Protein AF-A0A935DX05-F1 (afdb_monomer)

Mean predicted aligned error: 2.57 Å

Secondary structure (DSSP, 8-state):
-PPS-SSEE--HHHHHHHHHHHHHHHHHHTT--TT-HHHHHHHHHHHHHHHH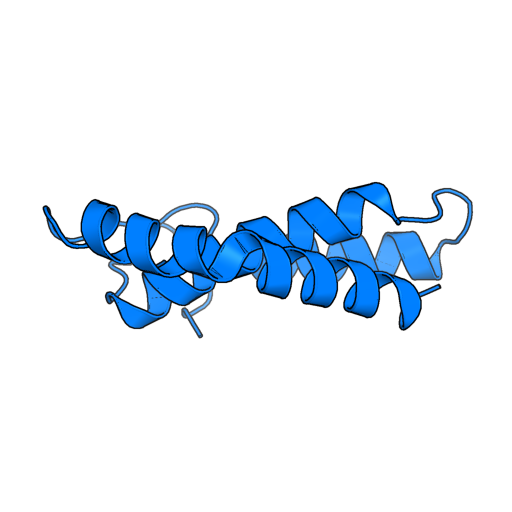HHSSEE--TTHHHHHHHHHHHTHHHHHHHHHHHHHT--

Structure (mmCIF, N/CA/C/O backbone):
data_AF-A0A935DX05-F1
#
_entry.id   AF-A0A935DX05-F1
#
loop_
_atom_site.group_PDB
_atom_site.id
_atom_site.type_symbol
_atom_site.label_atom_id
_atom_site.label_alt_id
_atom_site.label_comp_id
_atom_site.label_asym_id
_atom_site.label_entity_id
_atom_site.label_seq_id
_atom_site.pdbx_PDB_ins_code
_atom_site.Cartn_x
_atom_site.Cartn_y
_atom_site.Cartn_z
_atom_site.occupancy
_atom_site.B_iso_or_equiv
_atom_site.auth_seq_id
_atom_site.auth_comp_id
_atom_site.auth_asym_id
_atom_site.auth_atom_id
_atom_site.pdbx_PDB_model_num
ATOM 1 N N . MET A 1 1 ? -11.902 -6.303 1.329 1.00 90.50 1 MET A N 1
ATOM 2 C CA . MET A 1 1 ? -11.461 -5.063 0.657 1.00 90.50 1 MET A CA 1
ATOM 3 C C . MET A 1 1 ? -12.354 -3.905 1.109 1.00 90.50 1 MET A C 1
ATOM 5 O O . MET A 1 1 ? -13.539 -4.147 1.329 1.00 90.50 1 MET A O 1
ATOM 9 N N . PRO A 1 2 ? -11.823 -2.692 1.332 1.00 96.44 2 PRO A N 1
ATOM 10 C CA . PRO A 1 2 ? -12.617 -1.504 1.633 1.00 96.44 2 PRO A CA 1
A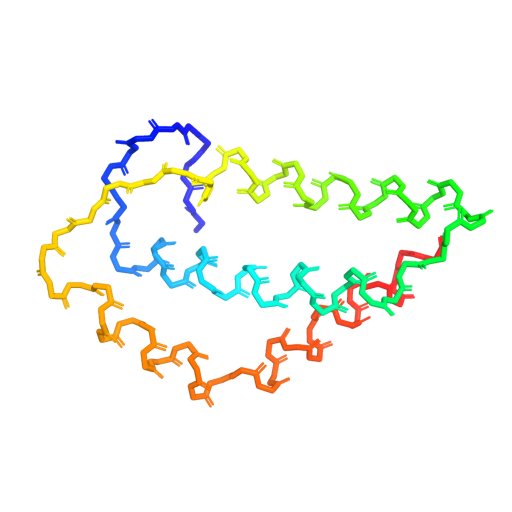TOM 11 C C . PRO A 1 2 ? -13.438 -1.049 0.413 1.00 96.44 2 PRO A C 1
ATOM 13 O O . PRO A 1 2 ? -12.983 -1.224 -0.724 1.00 96.44 2 PRO A O 1
ATOM 16 N N . PRO A 1 3 ? -14.641 -0.486 0.620 1.00 97.00 3 PRO A N 1
ATOM 17 C CA . PRO A 1 3 ? -15.389 0.175 -0.446 1.00 97.00 3 PRO A CA 1
ATOM 18 C C . PRO A 1 3 ? -14.627 1.395 -0.981 1.00 97.00 3 PRO A C 1
ATOM 20 O O . PRO A 1 3 ? -13.824 1.994 -0.267 1.00 97.00 3 PRO A O 1
ATOM 23 N N . VAL A 1 4 ? -14.900 1.762 -2.233 1.00 97.62 4 VAL A N 1
ATOM 24 C CA . VAL A 1 4 ? -14.432 3.028 -2.813 1.00 97.62 4 VAL A CA 1
ATOM 25 C C . VAL A 1 4 ? -15.181 4.185 -2.151 1.00 97.62 4 VAL A C 1
ATOM 27 O O . VAL A 1 4 ? -16.400 4.127 -1.986 1.00 97.62 4 VAL A O 1
ATOM 30 N N . GLY A 1 5 ? -14.455 5.230 -1.770 1.00 95.88 5 GLY A N 1
ATOM 31 C CA . GLY A 1 5 ? -14.988 6.426 -1.133 1.00 95.88 5 GLY A CA 1
ATOM 32 C C . GLY A 1 5 ? -14.004 7.046 -0.143 1.00 95.88 5 GLY A C 1
ATOM 33 O O . GLY A 1 5 ? -12.960 6.483 0.174 1.00 95.88 5 GLY A O 1
ATOM 34 N N . SER A 1 6 ? -14.359 8.226 0.362 1.00 95.19 6 SER A N 1
ATOM 35 C CA . SER A 1 6 ? -13.552 8.989 1.318 1.00 95.19 6 SER A CA 1
ATOM 36 C C . SER A 1 6 ? -14.322 9.209 2.616 1.00 95.19 6 SER A C 1
ATOM 38 O O . SER A 1 6 ? -15.547 9.332 2.612 1.00 95.19 6 SER A O 1
ATOM 40 N N . GLY A 1 7 ? -13.612 9.239 3.745 1.00 94.75 7 GLY A N 1
ATOM 41 C CA . GLY A 1 7 ? -14.194 9.523 5.059 1.00 9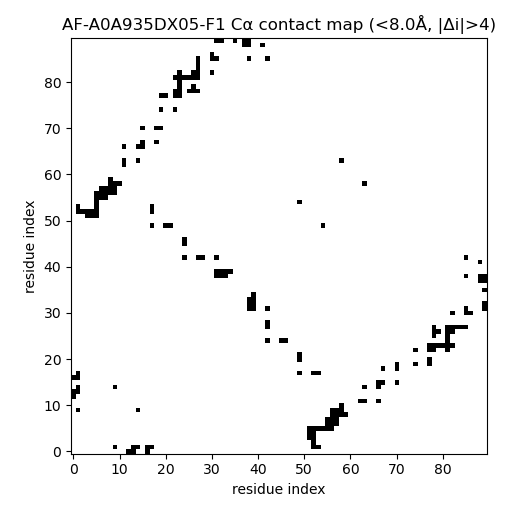4.75 7 GLY A CA 1
ATOM 42 C C . GLY A 1 7 ? -15.089 8.410 5.615 1.00 94.75 7 GLY A C 1
ATOM 43 O O . GLY A 1 7 ? -15.784 8.623 6.611 1.00 94.75 7 GLY A O 1
ATOM 44 N N . LEU A 1 8 ? -15.063 7.225 5.001 1.00 96.38 8 LEU A N 1
ATOM 45 C CA . LEU A 1 8 ? -15.845 6.068 5.426 1.00 96.38 8 LEU A CA 1
ATOM 46 C C . LEU A 1 8 ? -15.312 5.506 6.747 1.00 96.38 8 LEU A C 1
ATOM 48 O O . LEU A 1 8 ? -14.103 5.472 6.984 1.00 96.38 8 LEU A O 1
ATOM 52 N N . SER A 1 9 ? -16.212 5.041 7.615 1.00 95.94 9 SER A N 1
ATOM 53 C CA . SER A 1 9 ? -15.829 4.302 8.819 1.00 95.94 9 SER A CA 1
ATOM 54 C C . SER A 1 9 ? -15.469 2.867 8.455 1.00 95.94 9 SER A C 1
ATOM 56 O O . SER A 1 9 ? -16.349 2.064 8.148 1.00 95.94 9 SER A O 1
ATOM 58 N N . LEU A 1 10 ? -14.179 2.543 8.499 1.00 96.25 10 LEU A N 1
ATOM 59 C CA . LEU A 1 10 ? -13.687 1.216 8.150 1.00 96.25 10 LEU A CA 1
ATOM 60 C C . LEU A 1 10 ? -13.680 0.274 9.359 1.00 96.25 10 LEU A C 1
ATOM 62 O O . LEU A 1 10 ? -13.362 0.648 10.490 1.00 96.25 10 LEU A O 1
ATOM 66 N N . SER A 1 11 ? -14.015 -0.985 9.096 1.00 95.38 11 SER A N 1
ATOM 67 C CA . SER A 1 11 ? -13.841 -2.099 10.031 1.00 95.38 11 SER A CA 1
ATOM 68 C C . SER A 1 11 ? -12.363 -2.475 10.188 1.00 95.38 11 SER A C 1
ATOM 70 O O . SER A 1 11 ? -11.530 -2.131 9.349 1.00 95.38 11 SER A O 1
ATOM 72 N N . ARG A 1 12 ? -12.020 -3.254 11.225 1.00 95.44 12 ARG A N 1
ATOM 73 C CA . ARG A 1 12 ? -10.640 -3.738 11.440 1.00 95.44 12 ARG A CA 1
ATOM 74 C C . ARG A 1 12 ? -10.049 -4.439 10.214 1.00 95.44 12 ARG A C 1
ATOM 76 O O . ARG A 1 12 ? -8.897 -4.191 9.882 1.00 95.44 12 ARG A O 1
ATOM 83 N N . SER A 1 13 ? -10.819 -5.288 9.529 1.00 96.06 13 SER A N 1
ATOM 84 C CA . SER A 1 13 ? -10.338 -6.011 8.342 1.00 96.06 13 SER A CA 1
ATOM 85 C C . SER A 1 13 ? -10.078 -5.077 7.157 1.00 96.06 13 SER A C 1
ATOM 87 O O . SER A 1 13 ? -9.131 -5.285 6.402 1.00 96.06 13 SER A O 1
ATOM 89 N N . GLN A 1 14 ? -10.878 -4.020 7.009 1.00 97.38 14 GLN A N 1
ATOM 90 C CA . GLN A 1 14 ? -10.683 -2.997 5.981 1.00 97.38 14 GLN A CA 1
ATOM 91 C C . GLN A 1 14 ? -9.488 -2.089 6.303 1.00 97.38 14 GLN A C 1
ATOM 93 O O . GLN A 1 14 ? -8.703 -1.790 5.410 1.00 97.38 14 GLN A O 1
ATOM 98 N N . ILE A 1 15 ? -9.291 -1.721 7.572 1.00 96.88 15 ILE A N 1
ATOM 99 C CA . ILE A 1 15 ? -8.084 -1.010 8.021 1.00 96.88 15 ILE A CA 1
ATOM 100 C C . ILE A 1 15 ? -6.844 -1.871 7.761 1.00 96.88 15 ILE A C 1
ATOM 102 O O . ILE A 1 15 ? -5.865 -1.371 7.213 1.00 96.88 15 ILE A O 1
ATOM 106 N N . ARG A 1 16 ? -6.898 -3.173 8.086 1.00 97.75 16 ARG A N 1
ATOM 107 C CA . ARG A 1 16 ? -5.798 -4.118 7.837 1.00 97.75 16 ARG A CA 1
ATOM 108 C C . ARG A 1 16 ? -5.434 -4.139 6.361 1.00 97.75 16 ARG A C 1
ATOM 110 O O . ARG A 1 16 ? -4.266 -3.988 6.034 1.00 97.75 16 ARG A O 1
ATOM 117 N N . TYR A 1 17 ? -6.438 -4.234 5.488 1.00 98.00 17 TYR A N 1
ATOM 118 C CA . TYR A 1 17 ? -6.232 -4.128 4.047 1.00 98.00 17 TYR A CA 1
ATOM 119 C C . TYR A 1 17 ? -5.510 -2.828 3.679 1.00 98.00 17 TYR A C 1
ATOM 121 O O . TYR A 1 17 ? -4.483 -2.887 3.021 1.00 98.00 17 TYR A O 1
ATOM 129 N N . CYS A 1 18 ? -5.992 -1.666 4.130 1.00 97.88 18 CYS A N 1
ATOM 130 C CA . CYS A 1 18 ? -5.381 -0.386 3.767 1.00 97.88 18 CYS A CA 1
ATOM 131 C C . CYS A 1 18 ? -3.928 -0.250 4.237 1.00 97.88 18 CYS A C 1
ATOM 133 O O . CYS A 1 18 ? -3.094 0.278 3.505 1.00 97.88 18 CYS A O 1
ATOM 135 N N . LEU A 1 19 ? -3.606 -0.723 5.442 1.00 97.81 19 LEU A N 1
ATOM 136 C CA . LEU A 1 19 ? -2.233 -0.683 5.948 1.00 97.81 19 LEU A CA 1
ATOM 137 C C . LEU A 1 19 ? -1.323 -1.666 5.198 1.00 97.81 19 LEU A C 1
ATOM 139 O O . LEU A 1 19 ? -0.207 -1.302 4.834 1.00 97.81 19 LEU A O 1
ATOM 143 N N . SER A 1 20 ? -1.806 -2.879 4.914 1.00 98.56 20 SER A N 1
ATOM 144 C CA . SER A 1 20 ? -1.072 -3.861 4.111 1.00 98.56 20 SER A CA 1
ATOM 145 C C . SER A 1 20 ? -0.825 -3.369 2.686 1.00 98.56 20 SER A C 1
ATOM 147 O O . SER A 1 20 ? 0.293 -3.452 2.184 1.00 98.56 20 SER A O 1
ATOM 149 N N . GLU A 1 21 ? -1.847 -2.798 2.052 1.00 98.44 21 GLU A N 1
ATOM 150 C CA . GLU A 1 21 ? -1.769 -2.303 0.681 1.00 98.44 21 GLU A CA 1
ATOM 151 C C . GLU A 1 21 ? -0.832 -1.100 0.567 1.00 98.44 21 GLU A C 1
ATOM 153 O O . GLU A 1 21 ? -0.085 -0.987 -0.400 1.00 98.44 21 GLU A O 1
ATOM 158 N N . LYS A 1 22 ? -0.767 -0.251 1.603 1.00 98.38 22 LYS A N 1
ATOM 159 C CA . LYS A 1 22 ? 0.227 0.826 1.659 1.00 98.38 22 LYS A CA 1
ATOM 160 C C . LYS A 1 22 ? 1.655 0.280 1.583 1.00 98.38 22 LYS A C 1
ATOM 162 O O . LYS A 1 22 ? 2.470 0.844 0.860 1.00 98.38 22 LYS A O 1
ATOM 167 N N . ILE A 1 23 ? 1.958 -0.811 2.291 1.00 98.69 23 ILE A N 1
ATOM 168 C CA . ILE A 1 23 ? 3.286 -1.444 2.256 1.00 98.69 23 ILE A CA 1
ATOM 169 C C . ILE A 1 23 ? 3.579 -2.008 0.863 1.00 98.69 23 ILE A C 1
ATOM 171 O O . ILE A 1 23 ? 4.662 -1.762 0.333 1.00 98.69 23 ILE A O 1
ATOM 175 N N . ARG A 1 24 ? 2.618 -2.715 0.255 1.00 98.69 24 ARG A N 1
ATOM 176 C CA . ARG A 1 24 ? 2.763 -3.295 -1.090 1.00 98.69 24 ARG A CA 1
ATOM 177 C C . ARG A 1 24 ? 3.009 -2.231 -2.151 1.00 98.69 24 ARG A C 1
ATOM 179 O O . ARG A 1 24 ? 3.988 -2.330 -2.881 1.00 98.69 24 ARG A O 1
ATOM 186 N N . VAL A 1 25 ? 2.166 -1.198 -2.202 1.00 98.38 25 VAL A N 1
ATOM 187 C CA . VAL A 1 25 ? 2.286 -0.104 -3.178 1.00 98.38 25 VAL A CA 1
ATOM 188 C C . VAL A 1 25 ? 3.600 0.654 -2.975 1.00 98.38 25 VAL A C 1
ATOM 190 O O . VAL A 1 25 ? 4.279 0.966 -3.946 1.00 98.38 25 VAL A O 1
ATOM 193 N N . THR A 1 26 ? 4.029 0.893 -1.731 1.00 98.44 26 THR A N 1
ATOM 194 C CA . THR A 1 26 ? 5.340 1.511 -1.470 1.00 98.44 26 THR A CA 1
ATOM 195 C C . THR A 1 26 ? 6.510 0.618 -1.899 1.00 98.44 26 THR A C 1
ATOM 197 O O . THR A 1 26 ? 7.496 1.133 -2.417 1.00 98.44 26 THR A O 1
ATOM 200 N N . ALA A 1 27 ? 6.424 -0.702 -1.720 1.00 98.44 27 ALA A N 1
ATOM 201 C CA . ALA A 1 27 ? 7.460 -1.621 -2.192 1.00 98.44 27 ALA A CA 1
ATOM 202 C C . ALA A 1 27 ? 7.495 -1.717 -3.728 1.00 98.44 27 ALA A C 1
ATOM 204 O O . ALA A 1 27 ? 8.580 -1.710 -4.304 1.00 98.44 27 ALA A O 1
ATOM 205 N N . TRP A 1 28 ? 6.328 -1.733 -4.386 1.00 98.50 28 TRP A N 1
ATOM 206 C CA . TRP A 1 28 ? 6.214 -1.663 -5.847 1.00 98.50 28 TRP A CA 1
ATOM 207 C C . TRP A 1 28 ? 6.861 -0.382 -6.377 1.00 98.50 28 TRP A C 1
ATOM 209 O O . TRP A 1 28 ? 7.655 -0.458 -7.305 1.00 98.50 28 TRP A O 1
ATOM 219 N N . GLN A 1 29 ? 6.612 0.776 -5.755 1.00 98.06 29 GLN A N 1
ATOM 220 C CA . GLN A 1 29 ? 7.150 2.066 -6.208 1.00 98.06 29 GLN A CA 1
ATOM 221 C C . GLN A 1 29 ? 8.666 2.033 -6.467 1.00 98.06 29 GLN A C 1
ATOM 223 O O . GLN A 1 29 ? 9.129 2.588 -7.456 1.00 98.06 29 GLN A O 1
ATOM 228 N N . GLY A 1 30 ? 9.438 1.350 -5.616 1.00 97.25 30 GLY A N 1
ATOM 229 C CA . GLY A 1 30 ? 10.892 1.231 -5.772 1.00 97.25 30 GLY A CA 1
ATOM 230 C C . GLY A 1 30 ? 11.354 0.296 -6.897 1.00 97.25 30 GLY A C 1
ATOM 231 O O . GLY A 1 30 ? 12.553 0.097 -7.048 1.00 97.25 30 GLY A O 1
ATOM 232 N N . GLN A 1 31 ? 10.432 -0.335 -7.621 1.00 97.94 31 GLN A N 1
ATOM 233 C CA . GLN A 1 31 ? 10.683 -1.282 -8.714 1.00 97.94 31 GLN A CA 1
ATOM 234 C C . GLN A 1 31 ? 10.101 -0.803 -10.051 1.00 97.94 31 GLN A C 1
ATOM 236 O O . GLN A 1 31 ? 10.229 -1.501 -11.053 1.00 97.94 31 GLN A O 1
ATOM 241 N N . VAL A 1 32 ? 9.439 0.358 -10.073 1.00 98.12 32 VAL A N 1
ATOM 242 C CA . VAL A 1 32 ? 8.848 0.918 -11.292 1.00 98.12 32 VAL A CA 1
ATOM 243 C C . VAL A 1 32 ? 9.957 1.229 -12.292 1.00 98.12 32 VAL A C 1
ATOM 245 O O . VAL A 1 32 ? 10.888 1.976 -11.994 1.00 98.12 32 VAL A O 1
ATOM 248 N N . ASN A 1 33 ? 9.842 0.679 -13.498 1.00 97.50 33 ASN A N 1
ATOM 249 C CA . ASN A 1 33 ? 10.637 1.113 -14.634 1.00 97.50 33 ASN A CA 1
ATOM 250 C C . ASN A 1 33 ? 10.008 2.385 -15.215 1.00 97.50 33 ASN A C 1
ATOM 252 O O . ASN A 1 33 ? 8.986 2.316 -15.898 1.00 97.50 33 ASN A O 1
ATOM 256 N N . GLU A 1 34 ? 10.618 3.536 -14.937 1.00 96.69 34 GLU A N 1
ATOM 257 C CA . GLU A 1 34 ? 10.125 4.856 -15.363 1.00 96.69 34 GLU A CA 1
ATOM 258 C C . GLU A 1 34 ? 10.180 5.072 -16.885 1.00 96.69 34 GLU A C 1
ATOM 260 O O . GLU A 1 34 ? 9.512 5.962 -17.403 1.00 96.69 34 GLU A O 1
ATOM 265 N N . TYR A 1 35 ? 10.930 4.239 -17.615 1.00 97.38 35 TYR A N 1
ATOM 266 C CA . TYR A 1 35 ? 11.023 4.283 -19.079 1.00 97.38 35 TYR A CA 1
ATOM 267 C C . TYR A 1 35 ? 9.992 3.384 -19.779 1.00 97.38 35 TYR A C 1
ATOM 269 O O . TYR A 1 35 ? 9.956 3.330 -21.007 1.00 97.38 35 TYR A O 1
ATOM 277 N N . SER A 1 36 ? 9.180 2.650 -19.014 1.00 97.81 36 SER A N 1
ATOM 278 C CA . SER A 1 36 ? 8.158 1.732 -19.517 1.00 97.81 36 SER A CA 1
ATOM 279 C C . SER A 1 36 ? 6.771 2.277 -19.183 1.00 97.81 36 SER A C 1
ATOM 281 O O . SER A 1 36 ? 6.363 2.308 -18.020 1.00 97.81 36 SER A O 1
ATOM 283 N N . GLU A 1 37 ? 6.029 2.709 -20.206 1.00 97.62 37 GLU A N 1
ATOM 284 C CA . GLU A 1 37 ? 4.662 3.221 -20.036 1.00 97.62 37 GLU A CA 1
ATOM 285 C C . GLU A 1 37 ? 3.728 2.176 -19.412 1.00 97.62 37 GLU A C 1
ATOM 287 O O . GLU A 1 37 ? 2.847 2.540 -18.634 1.00 97.62 37 GLU A O 1
ATOM 292 N N . SER A 1 38 ? 3.938 0.883 -19.693 1.00 97.38 38 SER A N 1
ATOM 293 C CA . SER A 1 38 ? 3.170 -0.205 -19.077 1.00 97.38 38 SER A CA 1
ATOM 294 C C . SER A 1 38 ? 3.450 -0.322 -17.583 1.00 97.38 38 SER A C 1
ATOM 296 O O . SER A 1 38 ? 2.503 -0.365 -16.797 1.00 97.38 38 SER A O 1
ATOM 298 N N . SER A 1 39 ? 4.720 -0.293 -17.172 1.00 98.00 39 SER A N 1
ATOM 299 C CA . SER A 1 39 ? 5.099 -0.353 -15.753 1.00 98.00 39 SER A CA 1
ATOM 300 C C . SER A 1 39 ? 4.591 0.876 -14.988 1.00 98.00 39 SER A C 1
ATOM 302 O O . SER A 1 39 ? 3.974 0.744 -13.925 1.00 98.00 39 SER A O 1
ATOM 304 N N . VAL A 1 40 ? 4.757 2.076 -15.558 1.00 98.50 40 VAL A N 1
ATOM 305 C CA . VAL A 1 40 ? 4.241 3.326 -14.976 1.00 98.50 40 VAL A CA 1
ATOM 306 C C . VAL A 1 40 ? 2.712 3.308 -14.901 1.00 98.50 40 VAL A C 1
ATOM 308 O O . VAL A 1 40 ? 2.137 3.682 -13.876 1.00 98.50 40 VAL A O 1
ATOM 311 N N . GLY A 1 41 ? 2.040 2.861 -15.963 1.00 98.44 41 GLY A N 1
ATOM 312 C CA . GLY A 1 41 ? 0.586 2.747 -16.032 1.00 98.44 41 GLY A CA 1
ATOM 313 C C . GLY A 1 41 ? 0.030 1.810 -14.963 1.00 98.44 41 GLY A C 1
ATOM 314 O O . GLY A 1 41 ? -0.823 2.222 -14.176 1.00 98.44 41 GLY A O 1
ATOM 315 N N . ALA A 1 42 ? 0.573 0.596 -14.866 1.00 98.31 42 ALA A N 1
ATOM 316 C CA . ALA A 1 42 ? 0.147 -0.403 -13.891 1.00 98.31 42 ALA A CA 1
ATOM 317 C C . ALA A 1 42 ? 0.359 0.068 -12.444 1.00 98.31 42 ALA A C 1
ATOM 319 O O . ALA A 1 42 ? -0.534 -0.062 -11.602 1.00 98.31 42 ALA A O 1
ATOM 320 N N . PHE A 1 43 ? 1.508 0.685 -12.149 1.00 98.62 43 PHE A N 1
ATOM 321 C CA . PHE A 1 43 ? 1.750 1.269 -10.831 1.00 98.62 43 PHE A CA 1
ATOM 322 C C . PHE A 1 43 ? 0.756 2.395 -10.513 1.00 98.62 43 PHE A C 1
ATOM 324 O O . PHE A 1 43 ? 0.187 2.439 -9.419 1.00 98.62 43 PHE A O 1
ATOM 331 N N . ASN A 1 44 ? 0.490 3.286 -11.472 1.00 98.50 44 ASN A N 1
ATOM 332 C CA . ASN A 1 44 ? -0.473 4.372 -11.297 1.00 98.50 44 ASN A CA 1
ATOM 333 C C . ASN A 1 44 ? -1.900 3.859 -11.073 1.00 98.50 44 ASN A C 1
ATOM 335 O O . ASN A 1 44 ? -2.645 4.458 -10.296 1.00 98.50 44 ASN A O 1
ATOM 339 N N . GLU A 1 45 ? -2.300 2.764 -11.718 1.00 98.44 45 GLU A N 1
ATOM 340 C CA . GLU A 1 45 ? -3.584 2.104 -11.462 1.00 98.44 45 GLU A CA 1
ATOM 341 C C . GLU A 1 45 ? -3.659 1.528 -10.045 1.00 98.44 45 GLU A C 1
ATOM 343 O O . GLU A 1 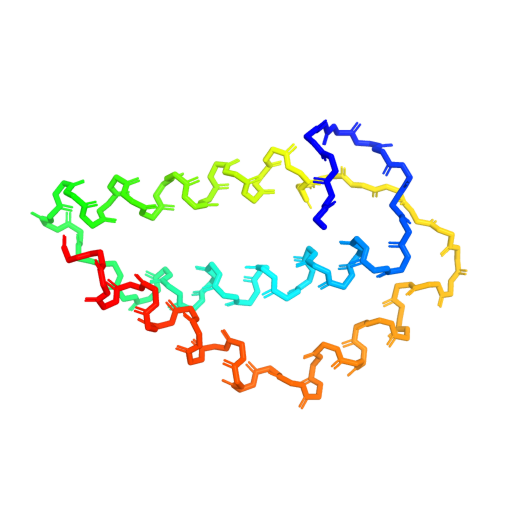45 ? -4.646 1.774 -9.347 1.00 98.44 45 GLU A O 1
ATOM 348 N N . ALA A 1 46 ? -2.600 0.863 -9.573 1.00 98.12 46 ALA A N 1
ATOM 349 C CA . ALA A 1 46 ? -2.522 0.366 -8.200 1.00 98.12 46 ALA A CA 1
ATOM 350 C C . ALA A 1 46 ? -2.605 1.511 -7.171 1.00 98.12 46 ALA A C 1
ATOM 352 O O . ALA A 1 46 ? -3.377 1.449 -6.209 1.00 98.12 46 ALA A O 1
ATOM 353 N N . VAL A 1 47 ? -1.877 2.610 -7.405 1.00 98.56 47 VAL A N 1
ATOM 354 C CA . VAL A 1 47 ? -1.954 3.830 -6.585 1.00 98.56 47 VAL A CA 1
ATOM 355 C C . VAL A 1 47 ? -3.363 4.428 -6.615 1.00 98.56 47 VAL A C 1
ATOM 357 O O . VAL A 1 47 ? -3.865 4.873 -5.580 1.00 98.56 47 VAL A O 1
ATOM 360 N N . ARG A 1 48 ? -4.026 4.440 -7.776 1.00 98.56 48 ARG A N 1
ATOM 361 C CA . ARG A 1 48 ? -5.387 4.968 -7.935 1.00 98.56 48 ARG A CA 1
ATOM 362 C C . ARG A 1 48 ? -6.41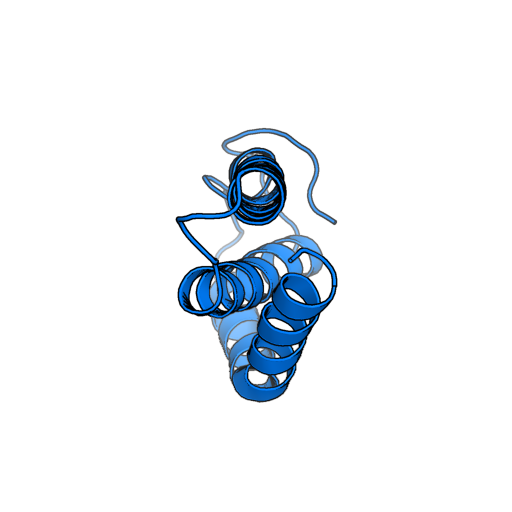0 4.137 -7.166 1.00 98.56 48 ARG A C 1
ATOM 364 O O . ARG A 1 48 ? -7.218 4.727 -6.449 1.00 98.56 48 ARG A O 1
ATOM 371 N N . ASP A 1 49 ? -6.359 2.807 -7.260 1.00 98.19 49 ASP A N 1
ATOM 372 C CA . ASP A 1 49 ? -7.246 1.923 -6.491 1.00 98.19 49 ASP A CA 1
ATOM 373 C C . ASP A 1 49 ? -7.021 2.109 -4.985 1.00 98.19 49 ASP A C 1
ATOM 375 O O . ASP A 1 49 ? -7.981 2.384 -4.256 1.00 98.19 49 ASP A O 1
ATOM 379 N N . TYR A 1 50 ? -5.759 2.104 -4.537 1.00 98.19 50 TYR A N 1
ATOM 380 C CA . TYR A 1 50 ? -5.401 2.387 -3.147 1.00 98.19 50 TYR A CA 1
ATOM 381 C C . TYR A 1 50 ? -5.977 3.730 -2.678 1.00 98.19 50 TYR A C 1
ATOM 383 O O . TYR A 1 50 ? -6.681 3.794 -1.667 1.00 98.19 50 TYR A O 1
ATOM 391 N N . ASN A 1 51 ? -5.738 4.808 -3.426 1.00 97.88 51 ASN A N 1
ATOM 392 C CA . ASN A 1 51 ? -6.205 6.143 -3.063 1.00 97.88 51 ASN A CA 1
ATOM 393 C C . ASN A 1 51 ? -7.733 6.226 -3.017 1.00 97.88 51 ASN A C 1
ATOM 395 O O . ASN A 1 51 ? -8.278 6.871 -2.120 1.00 97.88 51 ASN A O 1
ATOM 399 N N . SER A 1 52 ? -8.427 5.544 -3.930 1.00 97.94 52 SER A N 1
ATOM 400 C CA . SER A 1 52 ? -9.891 5.550 -4.003 1.00 97.94 52 SER A CA 1
ATOM 401 C C . SER A 1 52 ? -10.574 4.899 -2.792 1.00 97.94 52 SER A C 1
ATOM 403 O O . SER A 1 52 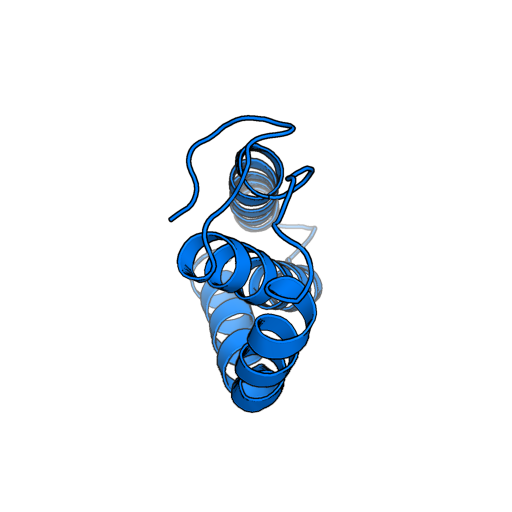? -11.752 5.153 -2.555 1.00 97.94 52 SER A O 1
ATOM 405 N N . ARG A 1 53 ? -9.848 4.079 -2.018 1.00 97.94 53 ARG A N 1
ATOM 406 C CA . ARG A 1 53 ? -10.379 3.289 -0.891 1.00 97.94 53 ARG A CA 1
ATOM 407 C C . ARG A 1 53 ? -9.774 3.650 0.465 1.00 97.94 53 ARG A C 1
ATOM 409 O O . ARG A 1 53 ? -10.428 3.498 1.493 1.00 97.94 53 ARG A O 1
ATOM 416 N N . CYS A 1 54 ? -8.500 4.042 0.475 1.00 97.69 54 CYS A N 1
ATOM 417 C CA . CYS A 1 54 ? -7.655 4.044 1.672 1.00 97.69 54 CYS A CA 1
ATOM 418 C C . CYS A 1 54 ? -6.980 5.387 1.973 1.00 97.69 54 CYS A C 1
ATOM 420 O O . CYS A 1 54 ? -6.339 5.502 3.017 1.00 97.69 54 CYS A O 1
ATOM 422 N N . SER A 1 55 ? -7.117 6.400 1.107 1.00 93.31 55 SER A N 1
ATOM 423 C CA . SER A 1 55 ? -6.479 7.714 1.307 1.00 93.31 55 SER A CA 1
ATOM 424 C C . SER A 1 55 ? -7.043 8.496 2.498 1.00 93.31 55 SER A C 1
ATOM 426 O O . SER A 1 55 ? -6.334 9.297 3.102 1.00 93.31 55 SER A O 1
ATOM 428 N N . SER A 1 56 ? -8.310 8.264 2.851 1.00 94.56 56 SER A N 1
ATOM 429 C CA . SER A 1 56 ? -8.984 8.920 3.971 1.00 94.56 56 SER A CA 1
ATOM 430 C C . SER A 1 56 ? -10.097 8.035 4.518 1.00 94.56 56 SER A C 1
ATOM 432 O O . SER A 1 56 ? -11.076 7.743 3.829 1.00 94.56 56 SER A O 1
ATOM 434 N N . PHE A 1 57 ? -9.969 7.624 5.777 1.00 95.25 57 PHE A N 1
ATOM 435 C CA . PHE A 1 57 ? -10.976 6.834 6.473 1.00 95.25 57 PHE A CA 1
ATOM 436 C C . PHE A 1 57 ? -11.061 7.208 7.949 1.00 95.25 57 PHE A C 1
ATOM 438 O O . PHE A 1 57 ? -10.114 7.708 8.555 1.00 95.25 57 PHE A O 1
ATOM 445 N N . ARG A 1 58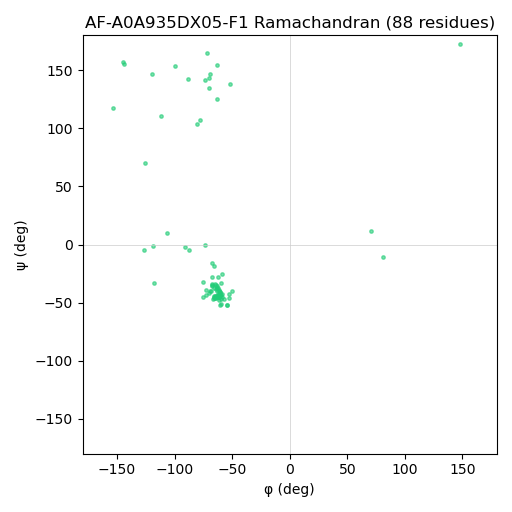 ? -12.216 6.927 8.544 1.00 94.94 58 ARG A N 1
ATOM 446 C CA . ARG A 1 58 ? -12.450 7.021 9.986 1.00 94.94 58 ARG A CA 1
ATOM 447 C C . ARG A 1 58 ? -12.352 5.630 10.601 1.00 94.94 58 ARG A C 1
ATOM 449 O O . ARG A 1 58 ? -12.644 4.627 9.951 1.00 94.94 58 ARG A O 1
ATOM 456 N N . TYR A 1 59 ? -11.999 5.563 11.875 1.00 92.56 59 TYR A N 1
ATOM 457 C CA . TYR A 1 59 ? -11.927 4.314 12.628 1.00 92.56 59 TYR A CA 1
ATOM 458 C C . TYR A 1 59 ? -12.371 4.541 14.072 1.00 92.56 59 TYR A C 1
ATOM 460 O O . TYR A 1 59 ? -12.325 5.659 14.585 1.00 92.56 59 TYR A O 1
ATOM 468 N N . ARG A 1 60 ? -12.834 3.474 14.730 1.00 87.56 60 ARG A N 1
ATOM 469 C CA . ARG A 1 60 ? -13.111 3.509 16.172 1.00 87.56 60 ARG A CA 1
ATOM 470 C C . ARG A 1 60 ? -11.787 3.500 16.937 1.00 87.56 60 ARG A C 1
ATOM 472 O O . ARG A 1 60 ? -10.863 2.790 16.540 1.00 87.56 60 ARG A O 1
ATOM 479 N N . SER A 1 61 ? -11.713 4.262 18.026 1.00 82.69 61 SER A N 1
ATOM 480 C CA . SER A 1 61 ? -10.529 4.307 18.895 1.00 82.69 61 SER A CA 1
ATOM 481 C C . SER A 1 61 ? -10.086 2.896 19.319 1.00 82.69 61 SER A C 1
ATOM 483 O O . SER A 1 61 ? -10.931 2.039 19.585 1.00 82.69 61 SER A O 1
ATOM 485 N N . GLY A 1 62 ? -8.774 2.637 19.316 1.00 79.56 62 GLY A N 1
ATOM 486 C CA . GLY A 1 62 ? -8.162 1.344 19.659 1.00 79.56 62 GLY A CA 1
ATOM 487 C C . GLY A 1 62 ? -8.160 0.286 18.545 1.00 79.56 62 GLY A C 1
ATOM 488 O O . GLY A 1 62 ? -7.489 -0.742 18.665 1.00 79.56 62 GLY A O 1
ATOM 489 N N . ALA A 1 63 ? -8.879 0.502 17.437 1.00 80.50 63 ALA A N 1
ATOM 490 C CA . ALA A 1 63 ? -8.840 -0.415 16.298 1.00 80.50 63 ALA A CA 1
ATOM 491 C C . ALA A 1 63 ? -7.547 -0.279 15.477 1.00 80.50 63 ALA A C 1
ATOM 493 O O . ALA A 1 63 ? -7.086 -1.269 14.914 1.00 80.50 63 ALA A O 1
ATOM 494 N N . LEU A 1 64 ? -6.969 0.923 15.397 1.00 87.25 64 LEU A N 1
ATOM 495 C CA . LEU A 1 64 ? -5.853 1.204 14.497 1.00 87.25 64 LEU A CA 1
ATOM 496 C C . LEU A 1 64 ? -4.534 0.614 15.008 1.00 87.25 64 LEU A C 1
ATOM 498 O O . LEU A 1 64 ? -3.804 -0.010 14.245 1.00 87.25 64 LEU A O 1
ATOM 502 N N . GLU A 1 65 ? -4.238 0.789 16.290 1.00 88.75 65 GLU A N 1
ATOM 503 C CA . GLU A 1 65 ? -2.960 0.442 16.913 1.00 88.75 65 GLU A CA 1
ATOM 504 C C . GLU A 1 65 ? -2.725 -1.069 16.892 1.00 88.75 65 GLU A C 1
ATOM 506 O O . GLU A 1 65 ? -1.660 -1.540 16.496 1.00 88.75 65 GLU A O 1
ATOM 511 N N . SER A 1 66 ? -3.754 -1.842 17.241 1.00 89.38 66 SER A N 1
ATOM 512 C CA . SER A 1 66 ? -3.683 -3.302 17.226 1.00 89.38 66 SER A CA 1
ATOM 513 C C . SER A 1 66 ? -3.577 -3.859 15.801 1.00 89.38 66 SER A C 1
ATOM 515 O O . SER A 1 66 ? -2.785 -4.765 15.564 1.00 89.38 66 SER A O 1
ATOM 517 N N . VAL A 1 67 ? -4.302 -3.289 14.831 1.00 95.88 67 VAL A N 1
ATOM 518 C CA . VAL A 1 67 ? -4.183 -3.705 13.423 1.00 95.88 67 VAL A CA 1
ATOM 519 C C . VAL A 1 67 ? -2.817 -3.327 12.845 1.00 95.88 67 VAL A C 1
ATOM 521 O O . VAL A 1 67 ? -2.251 -4.095 12.073 1.00 95.88 67 VAL A O 1
ATOM 524 N N . ARG A 1 68 ? -2.246 -2.183 13.241 1.00 95.19 68 ARG A N 1
ATOM 525 C CA . ARG A 1 68 ? -0.891 -1.793 12.835 1.00 95.19 68 ARG A CA 1
ATOM 526 C C . ARG A 1 68 ? 0.139 -2.827 13.289 1.00 95.19 68 ARG A C 1
ATOM 528 O O . ARG A 1 68 ? 0.942 -3.245 12.468 1.00 95.19 68 ARG A O 1
ATOM 535 N N . ALA A 1 69 ? 0.086 -3.279 14.542 1.00 94.94 69 ALA A N 1
ATOM 536 C CA . ALA A 1 69 ? 1.010 -4.299 15.043 1.00 94.94 69 ALA A CA 1
ATOM 537 C C . ALA A 1 69 ? 0.917 -5.620 14.249 1.00 94.94 69 ALA A C 1
ATOM 539 O O . ALA A 1 69 ? 1.941 -6.182 13.868 1.00 94.94 69 ALA A O 1
ATOM 540 N N . GLU A 1 70 ? -0.300 -6.081 13.937 1.00 95.31 70 GLU A N 1
ATOM 541 C CA . GLU A 1 70 ? -0.528 -7.280 13.112 1.00 95.31 70 GLU A CA 1
ATOM 542 C C . GLU A 1 70 ? 0.064 -7.145 11.696 1.00 95.31 70 GLU A C 1
ATOM 544 O O . GLU A 1 70 ? 0.614 -8.101 11.147 1.00 95.31 70 GLU A O 1
ATOM 549 N N . VAL A 1 71 ? -0.070 -5.964 11.085 1.00 98.12 71 VAL A N 1
ATOM 550 C CA . VAL A 1 71 ? 0.437 -5.690 9.733 1.00 98.12 71 VAL A CA 1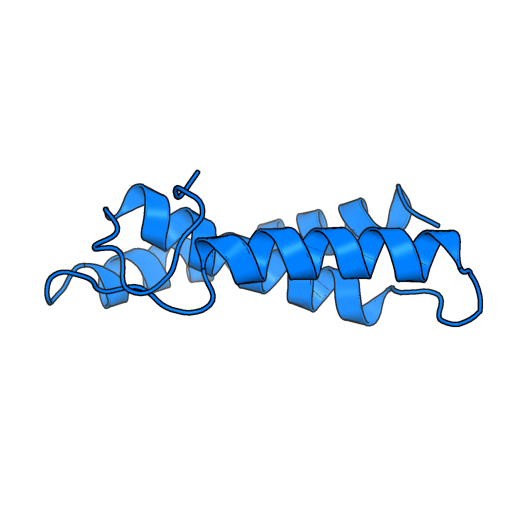
ATOM 551 C C . VAL A 1 71 ? 1.958 -5.584 9.731 1.00 98.12 71 VAL A C 1
ATOM 553 O O . VAL A 1 71 ? 2.604 -6.175 8.868 1.00 98.12 71 VAL A O 1
ATOM 556 N N . GLU A 1 72 ? 2.541 -4.893 10.711 1.00 97.81 72 GLU A N 1
ATOM 557 C CA . GLU A 1 72 ? 3.995 -4.747 10.824 1.00 97.81 72 GLU A CA 1
ATOM 558 C C . GLU A 1 72 ? 4.694 -6.085 11.101 1.00 97.81 72 GLU A C 1
ATOM 560 O O . GLU A 1 72 ? 5.758 -6.341 10.540 1.00 97.81 72 GLU A O 1
ATOM 565 N N . ALA A 1 73 ? 4.065 -6.994 11.855 1.00 98.12 73 ALA A N 1
ATOM 566 C CA . ALA A 1 73 ? 4.572 -8.358 12.035 1.00 98.12 73 ALA A CA 1
ATOM 567 C C . ALA A 1 73 ? 4.712 -9.130 10.705 1.00 98.12 73 ALA A C 1
ATOM 569 O O . ALA A 1 73 ? 5.540 -10.029 10.595 1.00 98.12 73 ALA A O 1
ATOM 570 N N . ASN A 1 74 ? 3.938 -8.753 9.681 1.00 97.75 74 ASN A N 1
ATOM 571 C CA . ASN A 1 74 ? 3.962 -9.355 8.347 1.00 97.75 74 ASN A CA 1
ATOM 572 C C . ASN A 1 74 ? 4.636 -8.460 7.288 1.00 97.75 74 ASN A C 1
ATOM 574 O O . ASN A 1 74 ? 4.553 -8.756 6.094 1.00 97.75 74 ASN A O 1
ATOM 578 N N . ARG A 1 75 ? 5.302 -7.365 7.690 1.00 98.50 75 ARG A N 1
ATOM 579 C CA . ARG A 1 75 ? 5.816 -6.333 6.773 1.00 98.50 75 ARG A CA 1
ATOM 580 C C . ARG A 1 75 ? 6.674 -6.904 5.648 1.00 98.50 75 ARG A C 1
ATOM 582 O O . ARG A 1 75 ? 6.475 -6.538 4.495 1.00 98.50 75 ARG A O 1
ATOM 589 N N . TYR A 1 76 ? 7.604 -7.798 5.977 1.00 98.50 76 TYR A N 1
ATOM 590 C CA . TYR A 1 76 ? 8.532 -8.361 4.996 1.00 98.50 76 TYR A CA 1
ATOM 591 C C . TYR A 1 76 ? 7.806 -9.137 3.888 1.00 98.50 76 TYR A C 1
ATOM 593 O O . TYR A 1 76 ? 8.070 -8.925 2.706 1.00 98.50 76 TYR A O 1
ATOM 601 N N . ALA A 1 77 ? 6.830 -9.972 4.254 1.00 98.56 77 ALA A N 1
ATOM 602 C CA . ALA A 1 77 ? 6.017 -10.700 3.282 1.00 98.56 77 ALA A CA 1
ATOM 603 C C . ALA A 1 77 ? 5.221 -9.739 2.381 1.00 98.56 77 ALA A C 1
ATOM 605 O O . ALA A 1 77 ? 5.219 -9.893 1.163 1.00 98.56 77 ALA A O 1
ATOM 606 N N . LEU A 1 78 ? 4.628 -8.690 2.959 1.00 98.75 78 LEU A N 1
ATOM 607 C CA . LEU A 1 78 ? 3.889 -7.668 2.208 1.00 98.75 78 LEU A CA 1
ATOM 608 C C . LEU A 1 78 ? 4.789 -6.875 1.244 1.00 98.75 78 LEU A C 1
ATOM 610 O O . LEU A 1 78 ? 4.359 -6.515 0.150 1.00 98.75 78 LEU A O 1
ATOM 614 N N . GLN A 1 79 ? 6.044 -6.613 1.615 1.00 98.69 79 GLN A N 1
ATOM 615 C CA . GLN A 1 79 ? 7.014 -5.985 0.714 1.00 98.69 79 GLN A CA 1
ATOM 616 C C . GLN A 1 79 ? 7.344 -6.897 -0.471 1.00 98.69 79 GLN A C 1
ATOM 618 O O . GLN A 1 79 ? 7.338 -6.431 -1.609 1.00 98.69 79 GLN A O 1
ATOM 623 N N . LEU A 1 80 ? 7.573 -8.192 -0.225 1.00 98.56 80 LEU A N 1
ATOM 624 C CA . LEU A 1 80 ? 7.803 -9.170 -1.292 1.00 98.56 80 LEU A CA 1
ATOM 625 C C . LEU A 1 80 ? 6.598 -9.290 -2.233 1.00 98.56 80 LEU A C 1
ATOM 627 O O . LEU A 1 80 ? 6.781 -9.380 -3.444 1.00 98.56 80 LEU A O 1
ATOM 631 N N . GLU A 1 81 ? 5.372 -9.241 -1.708 1.00 98.44 81 GLU A N 1
ATOM 632 C CA . GLU A 1 81 ? 4.151 -9.193 -2.524 1.00 98.44 81 GLU A CA 1
ATOM 633 C C . GLU A 1 81 ? 4.110 -7.951 -3.430 1.00 98.44 81 GLU A C 1
ATOM 635 O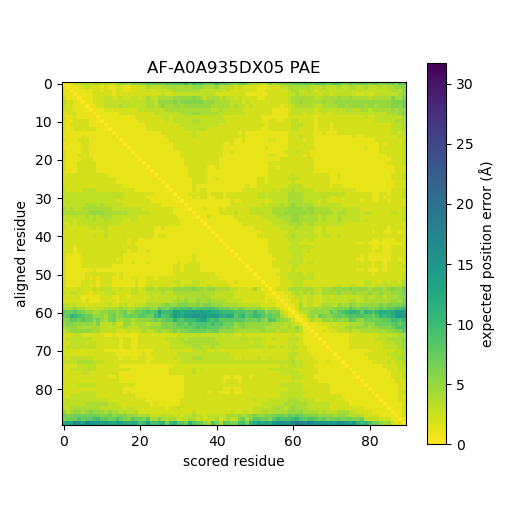 O . GLU A 1 81 ? 3.776 -8.059 -4.612 1.00 98.44 81 GLU A O 1
ATOM 640 N N . GLY A 1 82 ? 4.491 -6.780 -2.907 1.00 98.25 82 GLY A N 1
ATOM 641 C CA . GLY A 1 82 ? 4.588 -5.543 -3.687 1.00 98.25 82 GLY A CA 1
ATOM 642 C C . GLY A 1 82 ? 5.645 -5.615 -4.792 1.00 98.25 82 GLY A C 1
ATOM 643 O O . GLY A 1 82 ? 5.357 -5.299 -5.944 1.00 98.25 82 GLY A O 1
ATOM 644 N N . ILE A 1 83 ? 6.842 -6.116 -4.472 1.00 98.06 83 ILE A N 1
ATOM 645 C CA . ILE A 1 83 ? 7.926 -6.325 -5.448 1.00 98.06 83 ILE A CA 1
ATOM 646 C C . ILE A 1 83 ? 7.497 -7.321 -6.531 1.00 98.06 83 ILE A C 1
ATOM 648 O O . ILE A 1 83 ? 7.708 -7.085 -7.718 1.00 98.06 83 ILE A O 1
ATOM 652 N N . ARG A 1 84 ? 6.844 -8.422 -6.144 1.00 97.88 84 ARG A N 1
ATOM 653 C CA . ARG A 1 84 ? 6.321 -9.409 -7.096 1.00 97.88 84 ARG A CA 1
ATOM 654 C C . ARG A 1 84 ? 5.269 -8.801 -8.021 1.00 97.88 84 ARG A C 1
ATOM 656 O O . ARG A 1 84 ? 5.238 -9.151 -9.195 1.00 97.88 84 ARG A O 1
ATOM 663 N N . SER A 1 85 ? 4.430 -7.905 -7.503 1.00 96.50 85 SER A N 1
ATOM 664 C CA . SER A 1 85 ? 3.427 -7.198 -8.305 1.00 96.50 85 SER A CA 1
ATOM 665 C C . SER A 1 85 ? 4.083 -6.309 -9.364 1.00 96.50 85 SER A C 1
ATOM 667 O O . SER A 1 85 ? 3.632 -6.303 -10.502 1.00 96.50 85 SER A O 1
ATOM 669 N N . ALA A 1 86 ? 5.199 -5.650 -9.041 1.00 94.50 86 ALA A N 1
ATOM 670 C CA . ALA A 1 86 ? 5.995 -4.932 -10.035 1.00 94.50 86 ALA A CA 1
ATOM 671 C C . ALA A 1 86 ? 6.589 -5.872 -11.095 1.00 94.50 86 ALA A C 1
ATOM 673 O O . ALA A 1 86 ? 6.488 -5.606 -12.285 1.00 94.50 86 ALA A O 1
ATOM 674 N N . ALA A 1 87 ? 7.143 -7.015 -10.680 1.00 93.31 87 ALA A N 1
ATOM 675 C CA . ALA A 1 87 ? 7.777 -7.966 -11.595 1.00 93.31 87 ALA A CA 1
ATOM 676 C C . ALA A 1 87 ? 6.815 -8.565 -12.640 1.00 93.31 87 ALA A C 1
ATOM 678 O O . ALA A 1 87 ? 7.249 -8.941 -13.726 1.00 93.31 87 ALA A O 1
ATOM 679 N N . VAL A 1 88 ? 5.518 -8.666 -12.325 1.00 93.94 88 VAL A N 1
ATOM 680 C CA . VAL A 1 88 ? 4.493 -9.130 -13.280 1.00 93.94 88 VAL A CA 1
ATOM 681 C C . VAL A 1 88 ? 3.901 -7.999 -14.134 1.00 93.94 88 VAL A C 1
ATOM 683 O O . VAL A 1 88 ? 3.131 -8.290 -15.044 1.00 93.94 88 VAL A O 1
ATOM 686 N N . ASN A 1 89 ? 4.276 -6.739 -13.873 1.00 89.69 89 ASN A N 1
ATOM 687 C CA . ASN A 1 89 ? 3.871 -5.543 -14.620 1.00 89.69 89 ASN A CA 1
ATOM 688 C C . ASN A 1 89 ? 5.113 -4.741 -15.097 1.00 89.69 89 ASN A C 1
ATOM 690 O O . ASN A 1 89 ? 5.391 -3.676 -14.537 1.00 89.69 89 ASN A O 1
ATOM 694 N N . PRO A 1 90 ? 5.889 -5.262 -16.070 1.00 76.75 90 PRO A N 1
ATOM 695 C CA . PRO A 1 90 ? 7.157 -4.672 -16.521 1.00 76.75 90 PRO A CA 1
ATOM 696 C C . PRO A 1 90 ? 7.020 -3.413 -17.399 1.00 76.75 90 PRO A C 1
ATOM 698 O O . PRO A 1 90 ? 5.945 -3.176 -17.997 1.00 76.75 90 PRO A O 1
#

Foldseek 3Di:
DFDFDAAEEDDLVLLLVLLLLVLLLVLLVVLQDPVDPQSVVQSVVSVVVSCRGRVHYDYDPPSNPVSNVVNVVCSVVSSVNSNVSSVVRD

Sequence (90 aa):
MPPVGSGLSLSRSQIRYCLSEKIRVTAWQGQVNEYSESSVGAFNEAVRDYNSRCSSFRYRSGALESVRAEVEANRYALQLEGIRSAAVNP

Solvent-accessible surface area (backbone atoms only — not comparable to full-atom values): 4836 Å² total; per-residue (Å²): 127,57,65,78,49,70,66,45,76,49,54,64,70,30,47,38,46,44,58,43,47,50,44,15,54,57,35,18,61,82,60,56,46,86,90,31,70,57,10,46,47,52,52,52,50,54,52,47,56,47,48,41,33,51,69,37,64,38,69,60,87,75,47,60,66,58,38,47,54,61,44,59,78,41,41,69,62,35,30,52,53,12,41,51,54,29,70,78,40,92

pLDDT: mean 95.9, std 4.31, range [76.75, 98.75]

Radius of gyration: 13.78 Å; Cα contacts (8 Å, |Δi|>4): 107; chains: 1; bounding box: 27×20×40 Å